Protein AF-A0A485LB66-F1 (afdb_monomer)

Foldseek 3Di:
DPPLPDDVVVVVVQFAWDFWDKDWDQDPVRPDIDIDTPGDPDIDTDDPVVSVVVVVQVVCVVVVDDDDPQKDWAFDADPVRDTPWIWIDHPDIDTDDDPDDDDPVPPVCRSVCVVDPDDDDDDDCVPVPDD

Organism: NCBI:txid120398

Secondary structure (DSSP, 8-state):
--TTS--HHHHHTTSEEE--EEEEEE-TTSS-EEEEEE--SS-EEE--HHHHHHHHHHHHHHTT----TT-EEEEEE-TTS-EEEEEEESSSEEEE--S------GGG-TTHHHHSPPPPPSS--TT----

Structure (mmCIF, N/CA/C/O backbone):
data_AF-A0A485LB66-F1
#
_entry.id   AF-A0A485LB66-F1
#
loop_
_atom_site.group_PDB
_atom_site.id
_atom_site.type_symbol
_atom_site.label_atom_id
_atom_site.label_alt_id
_atom_site.label_comp_id
_atom_site.label_asym_id
_atom_site.label_entity_id
_atom_site.label_seq_id
_atom_site.pdbx_PDB_ins_code
_atom_site.Cartn_x
_atom_site.Cartn_y
_atom_site.Cartn_z
_atom_site.occupancy
_atom_site.B_iso_or_equiv
_atom_site.auth_seq_id
_atom_site.auth_comp_id
_atom_site.auth_asym_id
_atom_site.auth_atom_id
_atom_site.pdbx_PDB_model_num
ATOM 1 N N . MET A 1 1 ? -11.701 -9.262 -19.184 1.00 47.97 1 MET A N 1
ATOM 2 C CA . MET A 1 1 ? -12.316 -8.380 -18.167 1.00 47.97 1 MET A CA 1
ATOM 3 C C . MET A 1 1 ? -11.524 -8.582 -16.888 1.00 47.97 1 MET A C 1
ATOM 5 O O . MET A 1 1 ? -11.305 -9.737 -16.539 1.00 47.97 1 MET A O 1
ATOM 9 N N . THR A 1 2 ? -11.002 -7.526 -16.256 1.00 63.16 2 THR A N 1
ATOM 10 C CA . THR A 1 2 ? -10.315 -7.710 -14.963 1.00 63.16 2 THR A CA 1
ATOM 11 C C . THR A 1 2 ? -11.323 -8.209 -13.924 1.00 63.16 2 THR A C 1
ATOM 13 O O . THR A 1 2 ? -12.533 -8.031 -14.091 1.00 63.16 2 THR A O 1
ATOM 16 N N . SER A 1 3 ? -10.846 -8.826 -12.843 1.00 66.69 3 SER A N 1
ATOM 17 C CA . SER A 1 3 ? -11.683 -9.421 -11.786 1.00 66.69 3 SER A CA 1
ATOM 18 C C . SER A 1 3 ? -12.644 -8.443 -11.093 1.00 66.69 3 SER A C 1
ATOM 20 O O . SER A 1 3 ? -13.513 -8.875 -10.346 1.00 66.69 3 SER A O 1
ATOM 22 N N . HIS A 1 4 ? -12.518 -7.141 -11.356 1.00 68.69 4 HIS A N 1
ATOM 23 C CA . HIS A 1 4 ? -13.296 -6.075 -10.728 1.00 68.69 4 HIS A CA 1
ATOM 24 C C . HIS A 1 4 ? -14.140 -5.290 -11.744 1.00 68.69 4 HIS A C 1
ATOM 26 O O . HIS A 1 4 ? -14.519 -4.158 -11.481 1.00 68.69 4 HIS A O 1
ATOM 32 N N . GLY A 1 5 ? -14.408 -5.850 -12.929 1.00 72.06 5 GLY A N 1
ATOM 33 C CA . GLY A 1 5 ? -15.259 -5.210 -13.943 1.00 72.06 5 GLY A CA 1
ATOM 34 C C . GLY A 1 5 ? -14.603 -4.046 -14.696 1.00 72.06 5 GLY A C 1
ATOM 35 O O . GLY A 1 5 ? -15.225 -3.469 -15.582 1.00 72.06 5 GLY A O 1
ATOM 36 N N . MET A 1 6 ? -13.339 -3.728 -14.407 1.00 79.88 6 MET A N 1
ATOM 37 C CA . MET A 1 6 ? -12.572 -2.731 -15.153 1.00 79.88 6 MET A CA 1
ATOM 38 C C . MET A 1 6 ? -12.020 -3.359 -16.429 1.00 79.88 6 MET A C 1
ATOM 40 O O . MET A 1 6 ? -11.449 -4.459 -16.405 1.00 79.88 6 MET A O 1
ATOM 44 N N . THR A 1 7 ? -12.181 -2.681 -17.558 1.00 83.88 7 THR A N 1
ATOM 45 C CA . THR A 1 7 ? -11.543 -3.116 -18.799 1.00 83.88 7 THR A CA 1
ATOM 46 C C . THR A 1 7 ? -10.161 -2.461 -18.922 1.00 83.88 7 THR A C 1
ATOM 48 O O . THR A 1 7 ? -9.980 -1.333 -18.452 1.00 83.88 7 THR A O 1
ATOM 51 N N . PRO A 1 8 ? -9.159 -3.146 -19.501 1.00 82.62 8 PRO A N 1
ATOM 52 C CA . PRO A 1 8 ? -7.819 -2.578 -19.653 1.00 82.62 8 PRO A CA 1
ATOM 53 C C . PRO A 1 8 ? -7.791 -1.270 -20.453 1.00 82.62 8 PRO A C 1
ATOM 55 O O . PRO A 1 8 ? -6.947 -0.415 -20.204 1.00 82.62 8 PRO A O 1
ATOM 58 N N . GLU A 1 9 ? -8.749 -1.071 -21.359 1.00 87.44 9 GLU A N 1
ATOM 59 C CA . GLU A 1 9 ? -8.887 0.139 -22.170 1.00 87.44 9 GLU A CA 1
ATOM 60 C C . GLU A 1 9 ? -9.128 1.384 -21.311 1.00 87.44 9 GLU A C 1
ATOM 62 O O . GLU A 1 9 ? -8.606 2.449 -21.627 1.00 87.44 9 GLU A O 1
ATOM 67 N N . TYR A 1 10 ? -9.851 1.269 -20.192 1.00 85.25 10 TYR A N 1
ATOM 68 C CA . TYR A 1 10 ? -10.004 2.388 -19.257 1.00 85.25 10 TYR A CA 1
ATOM 69 C C . TYR A 1 10 ? -8.690 2.727 -18.554 1.00 85.25 10 TYR A C 1
ATOM 71 O O . TYR A 1 10 ? -8.370 3.900 -18.377 1.00 85.25 10 TYR A O 1
ATOM 79 N N . LEU A 1 11 ? -7.907 1.711 -18.191 1.00 88.00 11 LEU A N 1
ATOM 80 C CA . LEU A 1 11 ? -6.630 1.904 -17.507 1.00 88.00 11 LEU A CA 1
ATOM 81 C C . LEU A 1 11 ? -5.584 2.549 -18.425 1.00 88.00 11 LEU A C 1
ATOM 83 O O . LEU A 1 11 ? -4.802 3.367 -17.952 1.00 88.00 11 LEU A O 1
ATOM 87 N N . LEU A 1 12 ? -5.632 2.280 -19.734 1.00 89.19 12 LEU A N 1
ATOM 88 C CA . LEU A 1 12 ? -4.769 2.922 -20.738 1.00 89.19 12 LEU A CA 1
ATOM 89 C C . LEU A 1 12 ? -4.964 4.443 -20.849 1.00 89.19 12 LEU A C 1
ATOM 91 O O . LEU A 1 12 ? -4.057 5.140 -21.291 1.00 89.19 12 LEU A O 1
ATOM 95 N N . HIS A 1 13 ? -6.124 4.974 -20.450 1.00 89.44 13 HIS A N 1
ATOM 96 C CA . HIS A 1 13 ? -6.350 6.424 -20.422 1.00 89.44 13 HIS A CA 1
ATOM 97 C C . HIS A 1 13 ? -5.726 7.096 -19.193 1.00 89.44 13 HIS A C 1
ATOM 99 O O . HIS A 1 13 ? -5.570 8.315 -19.177 1.00 89.44 13 HIS A O 1
ATOM 105 N N . LEU A 1 14 ? -5.413 6.317 -18.156 1.00 90.12 14 LEU A N 1
ATOM 106 C CA . LEU A 1 14 ? -4.918 6.815 -16.874 1.00 90.12 14 LEU A CA 1
ATOM 107 C C . LEU A 1 14 ? -3.429 6.530 -16.676 1.00 90.12 14 LEU A C 1
ATOM 109 O O . LEU A 1 14 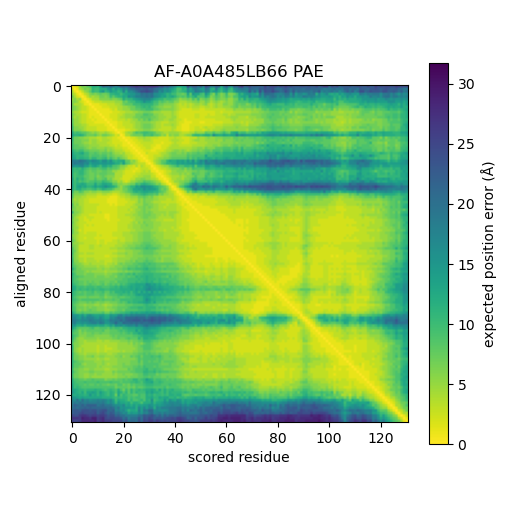? -2.741 7.319 -16.033 1.00 90.12 14 LEU A O 1
ATOM 113 N N . PHE A 1 15 ? -2.936 5.412 -17.209 1.00 92.88 15 PHE A N 1
ATOM 114 C CA . PHE A 1 15 ? -1.610 4.892 -16.906 1.00 92.88 15 PHE A CA 1
ATOM 115 C C . PHE A 1 15 ? -0.846 4.508 -18.168 1.00 92.88 15 PHE A C 1
ATOM 117 O O . PHE A 1 15 ? -1.410 3.984 -19.130 1.00 92.88 15 PHE A O 1
ATOM 124 N N . GLY A 1 16 ? 0.467 4.735 -18.132 1.00 91.69 16 GLY A N 1
ATOM 125 C CA . GLY A 1 16 ? 1.365 4.317 -19.201 1.00 91.69 16 GLY A CA 1
ATOM 126 C C . GLY A 1 16 ? 1.473 2.797 -19.254 1.00 91.69 16 GLY A C 1
ATOM 127 O O . GLY A 1 16 ? 1.475 2.131 -18.218 1.00 91.69 16 GLY A O 1
ATOM 128 N N . VAL A 1 17 ? 1.588 2.242 -20.458 1.00 91.12 17 VAL A N 1
ATOM 129 C CA . VAL A 1 17 ? 1.878 0.816 -20.627 1.00 91.12 17 VAL A CA 1
ATOM 130 C C . VAL A 1 17 ? 3.281 0.535 -20.109 1.00 91.12 17 VAL A C 1
ATOM 132 O O . VAL A 1 17 ? 4.234 1.241 -20.436 1.00 91.12 17 VAL A O 1
ATOM 135 N N . LYS A 1 18 ? 3.400 -0.515 -19.301 1.00 89.38 18 LYS A N 1
ATOM 136 C CA . LYS A 1 18 ? 4.675 -1.144 -19.003 1.00 89.38 18 LYS A CA 1
ATOM 137 C C . LYS A 1 18 ? 4.797 -2.374 -19.884 1.00 89.38 18 LYS A C 1
ATOM 139 O O . LYS A 1 18 ? 4.087 -3.356 -19.672 1.00 89.38 18 LYS A O 1
ATOM 144 N N . ASP A 1 19 ? 5.705 -2.290 -20.837 1.00 81.12 19 ASP A N 1
ATOM 145 C CA . ASP A 1 19 ? 6.125 -3.419 -21.645 1.00 81.12 19 ASP A CA 1
ATOM 146 C C . ASP A 1 19 ? 7.510 -3.832 -21.143 1.00 81.12 19 ASP A C 1
ATOM 148 O O . ASP A 1 19 ? 8.404 -2.994 -21.089 1.00 81.12 19 ASP A O 1
ATOM 152 N N . VAL A 1 20 ? 7.635 -5.087 -20.712 1.00 82.12 20 VAL A N 1
ATOM 153 C CA . VAL A 1 20 ? 8.875 -5.752 -20.261 1.00 82.12 20 VAL A CA 1
ATOM 154 C C . VAL A 1 20 ? 9.502 -5.310 -18.921 1.00 82.12 20 VAL A C 1
ATOM 156 O O . VAL A 1 20 ? 9.081 -4.364 -18.239 1.00 82.12 20 VAL A O 1
ATOM 159 N N . LEU A 1 21 ? 10.505 -6.089 -18.503 1.00 87.00 21 LEU A N 1
ATOM 160 C CA . LEU A 1 21 ? 11.528 -5.718 -17.530 1.00 87.00 21 LEU A CA 1
ATOM 161 C C . LEU A 1 21 ? 12.902 -5.784 -18.207 1.00 87.00 21 LEU A C 1
ATOM 163 O O . LEU A 1 21 ? 13.344 -6.868 -18.579 1.00 87.00 21 LEU A O 1
ATOM 167 N N . ASP A 1 22 ? 13.594 -4.650 -18.283 1.00 88.19 22 ASP A N 1
ATOM 168 C CA . ASP A 1 22 ? 14.956 -4.577 -18.812 1.00 88.19 22 ASP A CA 1
ATOM 169 C C . ASP A 1 22 ? 15.987 -4.468 -17.689 1.00 88.19 22 ASP A C 1
ATOM 171 O O . ASP A 1 22 ? 15.872 -3.632 -16.788 1.00 88.19 22 ASP A O 1
ATOM 175 N N . PHE A 1 23 ? 17.032 -5.289 -17.773 1.00 89.94 23 PHE A N 1
ATOM 176 C CA . PHE A 1 23 ? 18.160 -5.284 -16.849 1.00 89.94 23 PHE A CA 1
ATOM 177 C C . PHE A 1 23 ? 19.433 -4.871 -17.579 1.00 89.94 23 PHE A C 1
ATOM 179 O O . PHE A 1 23 ? 19.858 -5.519 -18.536 1.00 89.94 23 PHE A O 1
ATOM 186 N N . LEU A 1 24 ? 20.070 -3.807 -17.094 1.00 90.44 24 LEU A N 1
ATOM 187 C CA . LEU A 1 24 ? 21.389 -3.374 -17.542 1.00 90.44 24 LEU A CA 1
ATOM 188 C C . LEU A 1 24 ? 22.420 -3.771 -16.490 1.00 90.44 24 LEU A C 1
ATOM 190 O O . LEU A 1 24 ? 22.355 -3.322 -15.347 1.00 90.44 24 LEU A O 1
ATOM 194 N N . HIS A 1 25 ? 23.383 -4.595 -16.883 1.00 89.69 25 HIS A N 1
ATOM 195 C CA . HIS A 1 25 ? 24.538 -4.926 -16.064 1.00 89.69 25 HIS A CA 1
ATOM 196 C C . HIS A 1 25 ? 25.748 -4.133 -16.561 1.00 89.69 25 HIS A C 1
ATOM 198 O O . HIS A 1 25 ? 26.221 -4.330 -17.686 1.00 89.69 25 HIS A O 1
ATOM 204 N N . ILE A 1 26 ? 26.205 -3.213 -15.713 1.00 90.69 26 ILE A N 1
ATOM 205 C CA . ILE A 1 26 ? 27.371 -2.357 -15.935 1.00 90.69 26 ILE A CA 1
ATOM 206 C C . ILE A 1 26 ? 28.578 -3.063 -15.327 1.00 90.69 26 ILE A C 1
ATOM 208 O O . ILE A 1 26 ? 28.565 -3.370 -14.134 1.00 90.69 26 ILE A O 1
ATOM 212 N N . ASP A 1 27 ? 29.612 -3.314 -16.130 1.00 88.31 27 ASP A N 1
ATOM 213 C CA . ASP A 1 27 ? 30.847 -3.899 -15.611 1.00 88.31 27 ASP A CA 1
ATOM 214 C C . ASP A 1 27 ? 31.514 -2.911 -14.636 1.00 88.31 27 ASP A C 1
ATOM 216 O O . ASP A 1 27 ? 31.793 -1.770 -15.025 1.00 88.31 27 ASP A O 1
ATOM 220 N N . PRO A 1 28 ? 31.791 -3.310 -13.382 1.00 87.00 28 PRO A N 1
ATOM 221 C CA . PRO A 1 28 ? 32.419 -2.427 -12.402 1.00 87.00 28 PRO A CA 1
ATOM 222 C C . PRO A 1 28 ? 33.823 -1.952 -12.811 1.00 87.00 28 PRO A C 1
ATOM 224 O O . PRO A 1 28 ? 34.286 -0.936 -12.297 1.00 87.00 28 PRO A O 1
ATOM 227 N N . ASN A 1 29 ? 34.495 -2.643 -13.736 1.00 91.31 29 ASN A N 1
ATOM 228 C CA . ASN A 1 29 ? 35.804 -2.252 -14.262 1.00 91.31 29 ASN A CA 1
ATOM 229 C C . ASN A 1 29 ? 35.709 -1.273 -15.446 1.00 91.31 29 ASN A C 1
ATOM 231 O O . ASN A 1 29 ? 36.731 -0.774 -15.911 1.00 91.31 29 ASN A O 1
ATOM 235 N N . GLY A 1 30 ? 34.494 -0.962 -15.915 1.00 82.81 30 GLY A N 1
ATOM 236 C CA . GLY A 1 30 ? 34.257 -0.050 -17.037 1.00 82.81 30 GLY A CA 1
ATOM 237 C C . GLY A 1 30 ? 34.367 -0.700 -18.419 1.00 82.81 30 GLY A C 1
ATOM 238 O O . GLY A 1 30 ? 34.372 0.011 -19.422 1.00 82.81 30 GLY A O 1
AT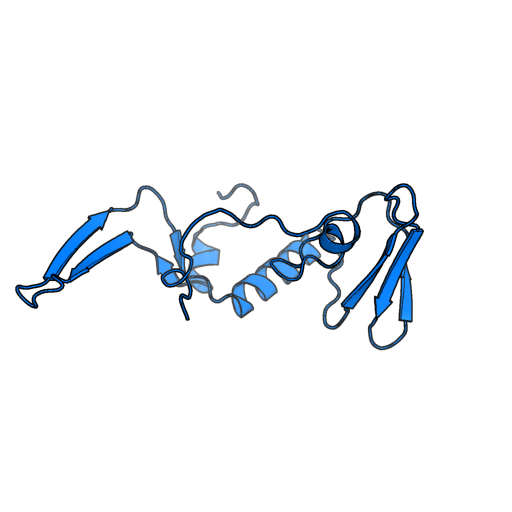OM 239 N N . ASP A 1 31 ? 34.418 -2.032 -18.486 1.00 87.00 31 ASP A N 1
ATOM 240 C CA . ASP A 1 31 ? 34.636 -2.787 -19.728 1.00 87.00 31 ASP A CA 1
ATOM 241 C C . ASP A 1 31 ? 33.393 -2.885 -20.632 1.00 87.00 31 ASP A C 1
ATOM 243 O O . ASP A 1 31 ? 33.476 -3.349 -21.772 1.00 87.00 31 ASP A O 1
ATOM 247 N N . GLY A 1 32 ? 32.232 -2.410 -20.169 1.00 89.44 32 GLY A N 1
ATOM 248 C CA . GLY A 1 32 ? 31.046 -2.261 -21.006 1.00 89.44 32 GLY A CA 1
ATOM 249 C C . GLY A 1 32 ? 29.720 -2.381 -20.263 1.00 89.44 32 GLY A C 1
ATOM 250 O O . GLY A 1 32 ? 29.648 -2.380 -19.034 1.00 89.44 32 GLY A O 1
ATOM 251 N N . ILE A 1 33 ? 28.650 -2.472 -21.057 1.00 91.38 33 ILE A N 1
ATOM 252 C CA . ILE A 1 33 ? 27.273 -2.658 -20.597 1.00 91.38 33 ILE A CA 1
ATOM 253 C C . ILE A 1 33 ? 26.705 -3.885 -21.308 1.00 91.38 33 ILE A C 1
ATOM 255 O O . ILE A 1 33 ? 26.772 -3.989 -22.533 1.00 91.38 33 ILE A O 1
ATOM 259 N N . THR A 1 34 ? 26.120 -4.796 -20.537 1.00 90.19 34 THR A N 1
ATOM 260 C CA . THR A 1 34 ? 25.321 -5.918 -21.050 1.00 90.19 34 THR A CA 1
ATOM 261 C C . THR A 1 34 ? 23.852 -5.684 -20.712 1.00 90.19 34 THR A C 1
ATOM 263 O O . THR A 1 34 ? 23.547 -5.141 -19.652 1.00 90.19 34 THR A O 1
ATOM 266 N N . ALA A 1 35 ? 22.946 -6.052 -21.619 1.00 89.25 35 ALA A N 1
ATOM 267 C CA . ALA A 1 35 ? 21.508 -5.849 -21.460 1.00 89.25 35 ALA A CA 1
ATOM 268 C C . ALA A 1 35 ? 20.762 -7.182 -21.571 1.00 89.25 35 ALA A C 1
ATOM 270 O O . ALA A 1 35 ? 21.081 -8.000 -22.438 1.00 89.25 35 ALA A O 1
ATOM 271 N N . GLN A 1 36 ? 19.767 -7.382 -20.710 1.00 86.69 36 GLN A N 1
ATOM 272 C CA . GLN A 1 36 ? 18.854 -8.516 -20.756 1.00 86.69 36 GLN A CA 1
ATOM 273 C C . GLN A 1 36 ? 17.411 -8.022 -20.659 1.00 86.69 36 GLN A C 1
ATOM 275 O O . GLN A 1 36 ? 17.018 -7.460 -19.638 1.00 86.69 36 GLN A O 1
ATOM 280 N N . ASP A 1 37 ? 16.639 -8.284 -21.710 1.00 84.19 37 ASP A N 1
ATOM 281 C CA . ASP A 1 37 ? 15.188 -8.100 -21.731 1.00 84.19 37 ASP A CA 1
ATOM 282 C C . ASP A 1 37 ? 14.521 -9.389 -21.230 1.00 84.19 37 ASP A C 1
ATOM 284 O O . ASP A 1 37 ? 14.755 -10.488 -21.754 1.00 84.19 37 ASP A O 1
ATOM 288 N N . VAL A 1 38 ? 13.714 -9.256 -20.181 1.00 81.25 38 VAL A N 1
ATOM 289 C CA . VAL A 1 38 ? 12.795 -10.290 -19.717 1.00 81.25 38 VAL A CA 1
ATOM 290 C C . VAL A 1 38 ? 11.396 -9.860 -20.154 1.00 81.25 38 VAL A C 1
ATOM 292 O O . VAL A 1 38 ? 10.710 -9.110 -19.452 1.00 81.25 38 VAL A O 1
ATOM 295 N N . GLY A 1 39 ? 11.003 -10.333 -21.340 1.00 69.69 39 GLY A N 1
ATOM 296 C CA . GLY A 1 39 ? 9.734 -9.987 -21.978 1.00 69.69 39 GLY A CA 1
ATOM 297 C C . GLY A 1 39 ? 8.509 -10.230 -21.090 1.00 69.69 39 GLY A C 1
ATOM 298 O O . GLY A 1 39 ? 8.559 -10.949 -20.089 1.00 69.69 39 GLY A O 1
ATOM 299 N N . THR A 1 40 ? 7.376 -9.630 -21.459 1.00 67.38 40 THR A N 1
ATOM 300 C CA . THR A 1 40 ? 6.147 -9.726 -20.662 1.00 67.38 40 THR A CA 1
ATOM 301 C C . THR A 1 40 ? 5.267 -10.918 -21.050 1.00 67.38 40 THR A C 1
ATOM 303 O O . THR A 1 40 ? 5.193 -11.313 -22.213 1.00 67.38 40 THR A O 1
ATOM 306 N N . VAL A 1 41 ? 4.558 -11.470 -20.064 1.00 66.12 41 VAL A N 1
ATOM 307 C CA . VAL A 1 41 ? 3.479 -12.453 -20.264 1.00 66.12 41 VAL A CA 1
ATOM 308 C C . VAL A 1 41 ? 2.089 -11.808 -20.265 1.00 66.12 41 VAL A C 1
ATOM 310 O O . VAL A 1 41 ? 1.176 -12.381 -20.848 1.00 66.12 41 VAL A O 1
ATOM 313 N N . ASP A 1 42 ? 1.939 -10.607 -19.687 1.00 77.06 42 ASP A N 1
ATOM 314 C CA . ASP A 1 42 ? 0.652 -9.919 -19.508 1.00 77.06 42 ASP A CA 1
ATOM 315 C C . ASP A 1 42 ? 0.770 -8.387 -19.651 1.00 77.06 42 ASP A C 1
ATOM 317 O O . ASP A 1 42 ? 1.830 -7.791 -19.440 1.00 77.06 42 ASP A O 1
ATOM 321 N N . LEU A 1 43 ? -0.347 -7.718 -19.966 1.00 83.06 43 LEU A N 1
ATOM 322 C CA . LEU A 1 43 ? -0.419 -6.253 -20.007 1.00 83.06 43 LEU A CA 1
ATOM 323 C C . LEU A 1 43 ? -0.207 -5.666 -18.604 1.00 83.06 43 LEU A C 1
ATOM 325 O O . LEU A 1 43 ? -0.995 -5.914 -17.691 1.00 83.06 43 LEU A O 1
ATOM 329 N N . SER A 1 44 ? 0.831 -4.844 -18.461 1.00 87.69 44 SER A N 1
ATOM 330 C CA . SER A 1 44 ? 1.185 -4.161 -17.216 1.00 87.69 44 SER A CA 1
ATOM 331 C C . SER A 1 44 ? 1.158 -2.642 -17.389 1.00 87.69 44 SER A C 1
ATOM 333 O O . SER A 1 44 ? 1.224 -2.127 -18.505 1.00 87.69 44 SER A O 1
ATOM 335 N N . PHE A 1 45 ? 1.073 -1.910 -16.275 1.00 90.31 45 PHE A N 1
ATOM 336 C CA . PHE A 1 45 ? 0.993 -0.448 -16.270 1.00 90.31 45 PHE A CA 1
ATOM 337 C C . PHE A 1 45 ? 2.048 0.170 -15.352 1.00 90.31 45 PHE A C 1
ATOM 339 O O . PHE A 1 45 ? 2.365 -0.374 -14.293 1.00 90.31 45 PHE A O 1
ATOM 346 N N . GLN A 1 46 ? 2.559 1.334 -15.745 1.00 91.88 46 GLN A N 1
ATOM 347 C CA . GLN A 1 46 ? 3.317 2.226 -14.876 1.00 91.88 46 GLN A CA 1
ATOM 348 C C . GLN A 1 46 ? 2.337 3.195 -14.214 1.00 91.88 46 GLN A C 1
ATOM 350 O O . GLN A 1 46 ? 1.689 3.998 -14.889 1.00 91.88 46 GLN A O 1
ATOM 355 N N . LEU A 1 47 ? 2.195 3.084 -12.894 1.00 93.81 47 LEU A N 1
ATOM 356 C CA . LEU A 1 47 ? 1.211 3.852 -12.140 1.00 93.81 47 LEU A CA 1
ATOM 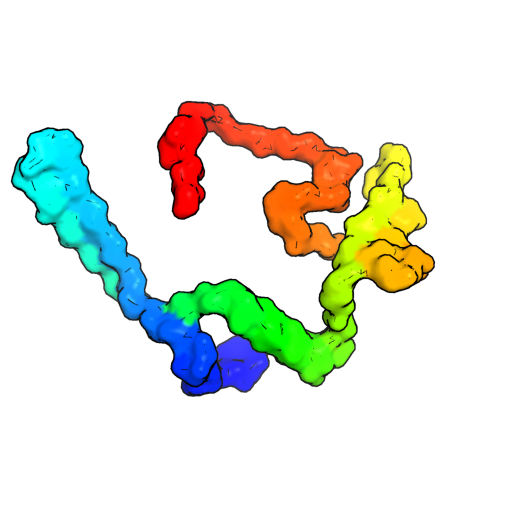357 C C . LEU A 1 47 ? 1.832 5.139 -11.599 1.00 93.81 47 LEU A C 1
ATOM 359 O O . LEU A 1 47 ? 2.767 5.088 -10.799 1.00 93.81 47 LEU A O 1
ATOM 363 N N . ASP A 1 48 ? 1.243 6.281 -11.950 1.00 94.44 48 ASP A N 1
ATOM 364 C CA . ASP A 1 48 ? 1.356 7.467 -11.107 1.00 94.44 48 ASP A CA 1
ATOM 365 C C . ASP A 1 48 ? 0.550 7.219 -9.827 1.00 94.44 48 ASP A C 1
ATOM 367 O O . ASP A 1 48 ? -0.657 6.947 -9.880 1.00 94.44 48 ASP A O 1
ATOM 371 N N . ARG A 1 49 ? 1.221 7.265 -8.669 1.00 93.75 49 ARG A N 1
ATOM 372 C CA . ARG A 1 49 ? 0.591 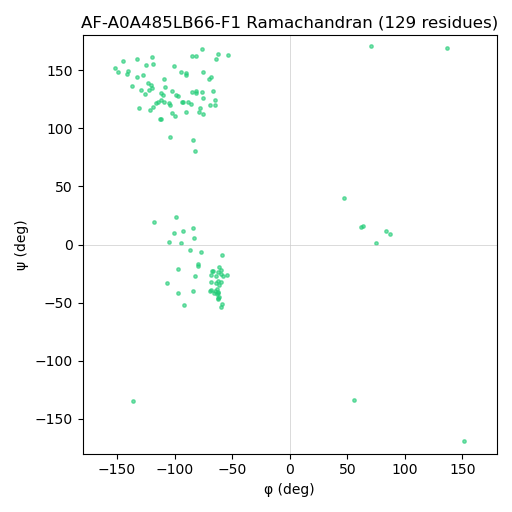6.872 -7.406 1.00 93.75 49 ARG A CA 1
ATOM 373 C C . ARG A 1 49 ? -0.580 7.789 -7.052 1.00 93.75 49 ARG A C 1
ATOM 375 O O . ARG A 1 49 ? -1.633 7.270 -6.693 1.00 93.75 49 ARG A O 1
ATOM 382 N N . CYS A 1 50 ? -0.441 9.101 -7.225 1.00 95.19 50 CYS A N 1
ATOM 383 C CA . CYS A 1 50 ? -1.493 10.069 -6.913 1.00 95.19 50 CYS A CA 1
ATOM 384 C C . CYS A 1 50 ? -2.752 9.820 -7.753 1.00 95.19 50 CYS A C 1
ATOM 386 O O . CYS A 1 50 ? -3.863 9.783 -7.220 1.00 95.19 50 CYS A O 1
ATOM 388 N N . VAL A 1 51 ? -2.585 9.594 -9.059 1.00 95.00 51 VAL A N 1
ATOM 389 C CA . VAL A 1 51 ? -3.700 9.270 -9.960 1.00 95.00 51 VAL A CA 1
ATOM 390 C C . VAL A 1 51 ? -4.308 7.916 -9.600 1.00 95.00 51 VAL A C 1
ATOM 392 O O . VAL A 1 51 ? -5.531 7.788 -9.553 1.00 95.00 51 VAL A O 1
ATOM 395 N N . SER A 1 52 ? -3.480 6.914 -9.293 1.00 95.00 52 SER A N 1
ATOM 396 C CA . SER A 1 52 ? -3.962 5.580 -8.924 1.00 95.00 52 SER A CA 1
ATOM 397 C C . SER A 1 52 ? -4.757 5.570 -7.617 1.00 95.00 52 SER A C 1
ATOM 399 O O . SER A 1 52 ? -5.805 4.933 -7.548 1.00 95.00 52 SER A O 1
ATOM 401 N N . GLU A 1 53 ? -4.327 6.325 -6.606 1.00 96.56 53 GLU A N 1
ATOM 402 C CA . GLU A 1 53 ? -5.021 6.439 -5.322 1.00 96.56 53 GLU A CA 1
ATOM 403 C C . GLU A 1 53 ? -6.343 7.198 -5.464 1.00 96.56 53 GLU A C 1
ATOM 405 O O . GLU A 1 53 ? -7.356 6.786 -4.891 1.00 96.56 53 GLU A O 1
ATOM 410 N N . LEU A 1 54 ? -6.371 8.261 -6.277 1.00 95.94 54 LEU A N 1
ATOM 411 C CA . LEU A 1 54 ? -7.607 8.973 -6.600 1.00 95.94 54 LEU A CA 1
ATOM 412 C C . LEU A 1 54 ? -8.594 8.064 -7.339 1.00 95.94 54 LEU A C 1
ATOM 414 O O . LEU A 1 54 ? -9.771 7.996 -6.982 1.00 95.94 54 LEU A O 1
ATOM 418 N N . PHE A 1 55 ? -8.113 7.337 -8.346 1.00 93.75 55 PHE A N 1
ATOM 419 C CA . PHE A 1 55 ? -8.921 6.387 -9.099 1.00 93.75 55 PHE A CA 1
ATOM 420 C C . PHE A 1 55 ? -9.517 5.306 -8.187 1.00 93.75 55 PHE A C 1
ATOM 422 O O . PHE A 1 55 ? -10.731 5.105 -8.181 1.00 93.75 55 PHE A O 1
ATOM 429 N N . LEU A 1 56 ? -8.684 4.655 -7.370 1.00 94.31 56 LEU A N 1
ATOM 430 C CA . LEU A 1 56 ? -9.122 3.615 -6.438 1.00 94.31 56 LEU A CA 1
ATOM 431 C C . LEU A 1 56 ? -10.065 4.163 -5.362 1.00 94.31 56 LEU A C 1
ATOM 433 O O . LEU A 1 56 ? -11.000 3.468 -4.970 1.00 94.31 56 LEU A O 1
ATOM 437 N N . THR A 1 57 ? -9.879 5.411 -4.927 1.00 96.62 57 THR A N 1
ATOM 438 C CA . THR A 1 57 ? -10.813 6.102 -4.027 1.00 96.62 57 THR A CA 1
ATOM 439 C C . THR A 1 57 ? -12.197 6.219 -4.653 1.00 96.62 57 THR A C 1
ATOM 441 O O . THR A 1 57 ? -13.185 5.814 -4.039 1.00 96.62 57 THR A O 1
ATOM 444 N N . ILE A 1 58 ? -12.277 6.768 -5.869 1.00 94.69 58 ILE A N 1
ATOM 445 C CA . ILE A 1 58 ? -13.549 6.968 -6.575 1.00 94.69 58 ILE A CA 1
ATOM 446 C C . ILE A 1 58 ? -14.207 5.612 -6.843 1.00 94.69 58 ILE A C 1
ATOM 448 O O . ILE A 1 58 ? -15.411 5.451 -6.641 1.00 94.69 58 ILE A O 1
ATOM 452 N N . TRP A 1 59 ? -13.413 4.615 -7.236 1.00 92.75 59 TRP A N 1
ATOM 453 C CA . TRP A 1 59 ? -13.892 3.257 -7.465 1.00 92.75 59 TRP A CA 1
ATOM 454 C C . TRP A 1 59 ? -14.461 2.617 -6.192 1.00 92.75 59 TRP A C 1
ATOM 456 O O . TRP A 1 59 ? -15.562 2.072 -6.206 1.00 92.75 59 TRP A O 1
ATOM 466 N N . ALA A 1 60 ? -13.765 2.734 -5.061 1.00 95.31 60 ALA A N 1
ATOM 467 C CA . ALA A 1 60 ? -14.242 2.222 -3.780 1.00 95.31 60 ALA A CA 1
ATOM 468 C C . ALA A 1 60 ? -15.550 2.907 -3.346 1.00 95.31 60 ALA A C 1
ATOM 470 O O . ALA A 1 60 ? -16.485 2.239 -2.902 1.00 95.31 60 ALA A O 1
ATOM 471 N N . GLN A 1 61 ? -15.652 4.225 -3.534 1.00 96.62 61 GLN A N 1
ATOM 472 C CA . GLN A 1 61 ? -16.875 4.983 -3.256 1.00 96.62 61 GLN A CA 1
ATOM 473 C C . GLN A 1 61 ? -18.040 4.555 -4.150 1.00 96.62 61 GLN A C 1
ATOM 475 O O . GLN A 1 61 ? -19.163 4.429 -3.662 1.00 96.62 61 GLN A O 1
ATOM 480 N N . HIS A 1 62 ? -17.782 4.261 -5.428 1.00 93.75 62 HIS A N 1
ATOM 481 C CA . HIS A 1 62 ? -18.782 3.699 -6.337 1.00 93.75 62 HIS A CA 1
ATOM 482 C C . HIS A 1 62 ? -19.322 2.345 -5.844 1.00 93.75 62 HIS A C 1
ATOM 484 O O . HIS A 1 62 ? -20.504 2.054 -6.006 1.00 93.75 62 HIS A O 1
ATOM 490 N N . LEU A 1 63 ? -18.483 1.555 -5.168 1.00 94.69 63 LEU A N 1
ATOM 491 C CA . LEU A 1 63 ? -18.858 0.291 -4.526 1.00 94.69 63 LEU A CA 1
ATOM 492 C C . LEU A 1 63 ? -19.472 0.462 -3.119 1.00 94.69 63 LEU A C 1
ATOM 494 O O . LEU A 1 63 ? -19.736 -0.528 -2.440 1.00 94.69 63 LEU A O 1
ATOM 498 N N . GLY A 1 64 ? -19.706 1.697 -2.664 1.00 96.50 64 GLY A N 1
ATOM 499 C CA . GLY A 1 64 ? -20.320 1.997 -1.365 1.00 96.50 64 GLY A CA 1
ATOM 500 C C . GLY A 1 64 ? -19.344 2.077 -0.184 1.00 96.50 64 GLY A C 1
ATOM 501 O O . GLY A 1 64 ? -19.782 2.175 0.964 1.00 96.50 64 GLY A O 1
ATOM 502 N N . VAL A 1 65 ? -18.030 2.063 -0.428 1.00 97.06 65 VAL A N 1
ATOM 503 C CA . VAL A 1 65 ? -17.011 2.227 0.619 1.00 97.06 65 VAL A CA 1
ATOM 504 C C . VAL A 1 65 ? -16.820 3.709 0.943 1.00 97.06 65 VAL A C 1
ATOM 506 O O . VAL A 1 65 ? -16.602 4.538 0.062 1.00 97.06 65 VAL A O 1
ATOM 509 N N . ARG A 1 66 ? -16.852 4.062 2.231 1.00 95.50 66 ARG A N 1
ATOM 510 C CA . ARG A 1 66 ? -16.578 5.434 2.682 1.00 95.50 66 ARG A CA 1
ATOM 511 C C . ARG A 1 66 ? -15.077 5.642 2.856 1.00 95.50 66 ARG A C 1
ATOM 513 O O . ARG A 1 66 ? -14.454 4.957 3.661 1.00 95.50 66 ARG A O 1
ATOM 520 N N . VAL A 1 67 ? -14.526 6.610 2.128 1.00 95.31 67 VAL A N 1
ATOM 521 C CA . VAL A 1 67 ? -13.105 6.986 2.180 1.00 95.31 6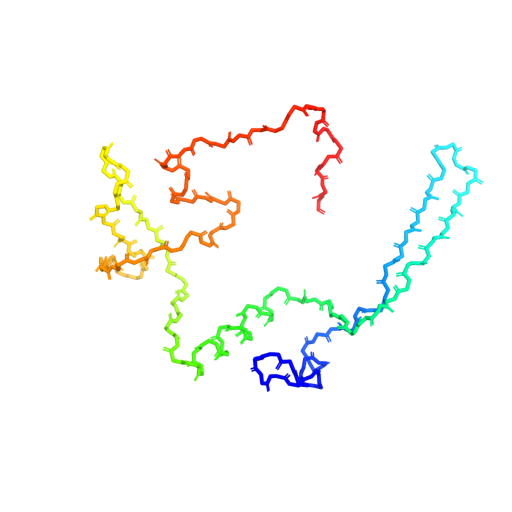7 VAL A CA 1
ATOM 522 C C . VAL A 1 67 ? -12.985 8.419 2.690 1.00 95.31 67 VAL A C 1
ATOM 524 O O . VAL A 1 67 ? -13.543 9.337 2.088 1.00 95.31 67 VAL A O 1
ATOM 527 N N . TYR A 1 68 ? -12.253 8.609 3.788 1.00 92.88 68 TYR A N 1
ATOM 528 C CA . TYR A 1 68 ? -12.075 9.902 4.452 1.00 92.88 68 TYR A CA 1
ATOM 529 C C . TYR A 1 68 ? -10.626 10.375 4.309 1.00 92.88 68 TYR A C 1
ATOM 531 O O . TYR A 1 68 ? -9.720 9.827 4.933 1.00 92.88 68 TYR A O 1
ATOM 539 N N . HIS A 1 69 ? -10.409 11.400 3.485 1.00 93.25 69 HIS A N 1
ATOM 540 C CA . HIS A 1 69 ? -9.094 12.022 3.302 1.00 93.25 69 HIS A CA 1
ATOM 541 C C . HIS A 1 69 ? -8.798 13.029 4.417 1.00 93.25 69 HIS A C 1
ATOM 543 O O . HIS A 1 69 ? -9.705 13.465 5.128 1.00 93.25 69 HIS A O 1
ATOM 549 N N . GLY A 1 70 ? -7.521 13.391 4.590 1.00 92.31 70 GLY A N 1
ATOM 550 C CA . GLY A 1 70 ? -7.099 14.360 5.613 1.00 92.31 70 GLY A CA 1
ATOM 551 C C . GLY A 1 70 ? -7.398 13.919 7.051 1.00 92.31 70 GLY A C 1
ATOM 552 O O . GLY A 1 70 ? -7.373 14.737 7.963 1.00 92.31 70 GLY A O 1
ATOM 553 N N . THR A 1 71 ? -7.706 12.636 7.245 1.00 92.44 71 THR A N 1
ATOM 554 C CA . THR A 1 71 ? -8.041 12.044 8.538 1.00 92.44 71 THR A CA 1
ATOM 555 C C . THR A 1 71 ? -6.920 11.099 8.926 1.00 92.44 71 THR A C 1
ATOM 557 O O . THR A 1 71 ? -6.582 10.187 8.173 1.00 92.44 71 THR A O 1
ATOM 560 N N . SER A 1 72 ? -6.329 11.310 10.097 1.00 91.69 72 SER A N 1
ATOM 561 C CA . SER A 1 72 ? -5.380 10.359 10.674 1.00 91.69 72 SER A CA 1
ATOM 562 C C . SER A 1 72 ? -6.062 9.509 11.739 1.00 91.69 72 SER A C 1
ATOM 564 O O . SER A 1 72 ? -7.061 9.920 12.323 1.00 91.69 72 SER A O 1
ATOM 566 N N . VAL A 1 73 ? -5.543 8.306 11.966 1.00 91.94 73 VAL A N 1
ATOM 567 C CA . VAL A 1 73 ? -6.117 7.345 12.913 1.00 91.94 73 VAL A CA 1
ATOM 568 C C . VAL A 1 73 ? -5.084 7.015 13.983 1.00 91.94 73 VAL A C 1
ATOM 570 O O . VAL A 1 73 ? -3.902 6.824 13.664 1.00 91.94 73 VAL A O 1
ATOM 573 N N . ASP A 1 74 ? -5.531 6.949 15.234 1.00 91.06 74 ASP A N 1
ATOM 574 C CA . ASP A 1 74 ? -4.769 6.412 16.359 1.00 91.06 74 ASP A CA 1
ATOM 575 C C . ASP A 1 74 ? -5.551 5.302 17.075 1.00 91.06 74 ASP A C 1
ATOM 577 O O . ASP A 1 74 ? -6.782 5.234 17.034 1.00 91.06 74 ASP A O 1
ATOM 581 N N . PHE A 1 75 ? -4.803 4.413 17.723 1.00 92.00 75 PHE A N 1
ATOM 582 C CA . PHE A 1 75 ? -5.303 3.202 18.359 1.00 92.00 75 PHE A CA 1
ATOM 583 C C . PHE A 1 75 ? -4.800 3.108 19.795 1.00 92.00 75 PHE A C 1
ATOM 585 O O . PHE A 1 75 ? -3.597 3.240 20.047 1.00 92.00 75 PHE A O 1
ATOM 592 N N . SER A 1 76 ? -5.701 2.800 20.726 1.00 91.12 76 SER A N 1
ATOM 593 C CA . SER A 1 76 ? -5.323 2.388 22.083 1.00 91.12 76 SER A CA 1
ATOM 594 C C . SER A 1 76 ? -5.386 0.871 22.185 1.00 91.12 76 SER A C 1
ATOM 596 O O . SER A 1 76 ? -6.404 0.277 21.831 1.00 91.12 76 SER A O 1
ATOM 598 N N . ILE A 1 77 ? -4.305 0.255 22.664 1.00 92.25 77 ILE A N 1
ATOM 599 C CA . ILE A 1 77 ? -4.179 -1.201 22.786 1.00 92.25 77 ILE A CA 1
ATOM 600 C C . ILE A 1 77 ? -4.158 -1.582 24.260 1.00 92.25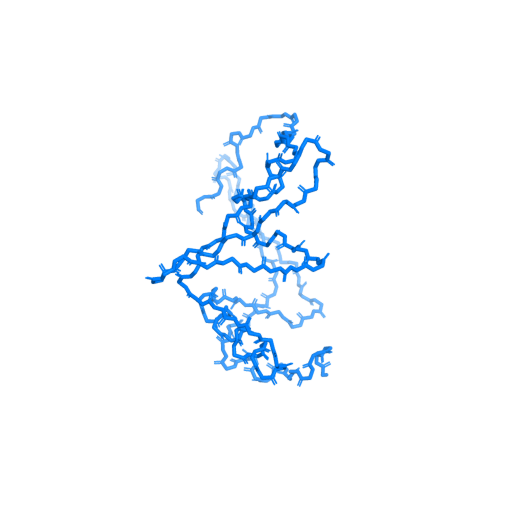 77 ILE A C 1
ATOM 602 O O . ILE A 1 77 ? -3.436 -0.978 25.053 1.00 92.25 77 ILE A O 1
ATOM 606 N N . GLY A 1 78 ? -4.989 -2.556 24.619 1.00 91.44 78 GLY A N 1
ATOM 607 C CA . GLY A 1 78 ? -5.070 -3.107 25.962 1.00 91.44 78 GLY A CA 1
ATOM 608 C C . GLY A 1 78 ? -3.898 -4.046 26.280 1.00 91.44 78 GLY A C 1
ATOM 609 O O . GLY A 1 78 ? -3.161 -4.455 25.380 1.00 91.44 78 GLY A O 1
ATOM 610 N N . PRO A 1 79 ? -3.724 -4.436 27.555 1.00 88.56 79 PRO A N 1
ATOM 611 C CA . PRO A 1 79 ? -2.671 -5.370 27.970 1.00 88.56 79 PRO A CA 1
ATOM 612 C C . PRO A 1 79 ? -2.749 -6.755 27.307 1.00 88.56 79 PRO A C 1
ATOM 614 O O . PRO A 1 79 ? -1.754 -7.465 27.248 1.00 88.56 79 PRO A O 1
ATOM 617 N N . ASP A 1 80 ? -3.927 -7.139 26.819 1.00 90.81 80 ASP A N 1
ATOM 618 C CA . ASP A 1 80 ? -4.226 -8.393 26.119 1.00 90.81 80 ASP A CA 1
ATOM 619 C C . ASP A 1 80 ? -4.103 -8.276 24.588 1.00 90.81 80 ASP A C 1
ATOM 621 O O . ASP A 1 80 ? -4.550 -9.157 23.857 1.00 90.81 80 ASP A O 1
ATOM 625 N N . HIS A 1 81 ? -3.520 -7.178 24.097 1.00 86.75 81 HIS A N 1
ATOM 626 C CA . HIS A 1 81 ? -3.428 -6.826 22.678 1.00 86.75 81 HIS A CA 1
ATOM 627 C C . HIS A 1 81 ? -4.778 -6.577 21.982 1.00 86.75 81 HIS A C 1
ATOM 629 O O . HIS A 1 81 ? -4.832 -6.506 20.752 1.00 86.75 81 HIS A O 1
ATOM 635 N N . SER A 1 82 ? -5.863 -6.383 22.739 1.00 90.00 82 SER A N 1
ATOM 636 C CA . SER A 1 82 ? -7.148 -5.957 22.181 1.00 90.00 82 SER A CA 1
ATOM 637 C C . SER A 1 82 ? -7.138 -4.469 21.805 1.00 90.00 82 SER A C 1
ATOM 639 O O . SER A 1 82 ? -6.468 -3.647 22.436 1.00 90.00 82 SER A O 1
ATOM 641 N N . ILE A 1 83 ? -7.895 -4.098 20.768 1.00 91.88 83 ILE A N 1
ATOM 642 C CA . ILE A 1 83 ? -8.122 -2.689 20.422 1.00 91.88 83 ILE A CA 1
ATOM 643 C C . ILE A 1 83 ? -9.184 -2.131 21.370 1.00 91.88 83 ILE A C 1
ATOM 645 O O . ILE A 1 83 ? -10.346 -2.526 21.314 1.00 91.88 83 ILE A O 1
ATOM 649 N N . VAL A 1 84 ? -8.782 -1.191 22.223 1.00 91.94 84 VAL A N 1
ATOM 650 C CA . VAL A 1 84 ? -9.658 -0.536 23.206 1.00 91.94 84 VAL A CA 1
ATOM 651 C C . VAL A 1 84 ? -10.412 0.630 22.573 1.00 91.94 84 VAL A C 1
ATOM 653 O O . VAL A 1 84 ? -11.592 0.836 22.853 1.00 91.94 84 VAL A O 1
ATOM 656 N N . SER A 1 85 ? -9.745 1.406 21.716 1.00 92.25 85 SER A N 1
ATOM 657 C CA . SER A 1 85 ? -10.363 2.535 21.021 1.00 92.25 85 SER A CA 1
ATOM 658 C C . SER A 1 85 ? -9.696 2.823 19.680 1.00 92.25 85 SER A C 1
ATOM 660 O O . SER A 1 85 ? -8.502 2.570 19.490 1.00 92.25 85 SER A O 1
ATOM 662 N N . ILE A 1 86 ? -10.494 3.376 18.763 1.00 94.00 86 ILE A N 1
ATOM 663 C CA . ILE A 1 86 ? -10.069 3.888 17.459 1.00 94.00 86 ILE A CA 1
ATOM 664 C C . ILE A 1 86 ? -10.469 5.360 17.416 1.00 94.00 86 ILE A C 1
ATOM 666 O O . ILE A 1 86 ? -11.659 5.685 17.465 1.00 94.00 86 ILE A O 1
ATOM 670 N N . VAL A 1 87 ? -9.477 6.241 17.347 1.00 92.94 87 VAL A N 1
ATOM 671 C CA . VAL A 1 87 ? -9.674 7.691 17.343 1.00 92.94 87 VAL A CA 1
ATOM 672 C C . VAL A 1 87 ? -9.322 8.233 15.967 1.00 92.94 87 VAL A C 1
ATOM 674 O O . VAL A 1 87 ? -8.254 7.950 15.428 1.00 92.94 87 VAL A O 1
ATOM 677 N N . LEU A 1 88 ? -10.237 9.009 15.398 1.00 92.31 88 LEU A N 1
ATOM 678 C CA . LEU A 1 88 ? -10.056 9.740 14.156 1.00 92.31 88 LEU A CA 1
ATOM 679 C C . LEU A 1 88 ? -9.662 11.177 14.487 1.00 92.31 88 LEU A C 1
ATOM 681 O O . LEU A 1 88 ? -10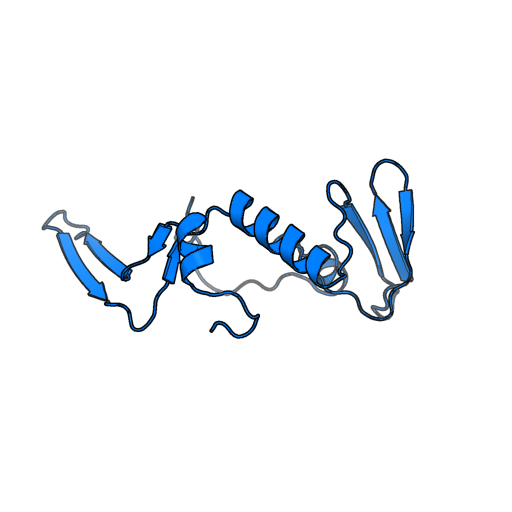.353 11.864 15.239 1.00 92.31 88 LEU A O 1
ATOM 685 N N . HIS A 1 89 ? -8.574 11.646 13.895 1.00 90.06 89 HIS A N 1
ATOM 686 C CA . HIS A 1 89 ? -8.112 13.023 13.993 1.00 90.06 89 HIS A CA 1
ATOM 687 C C . HIS A 1 89 ? -8.244 13.695 12.625 1.00 90.06 89 HIS A C 1
ATOM 689 O 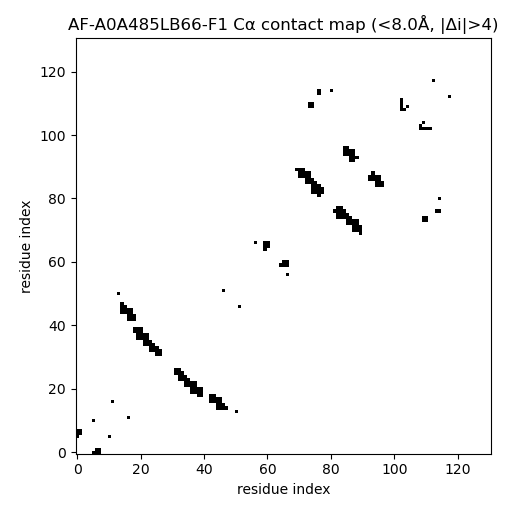O . HIS A 1 89 ? -7.482 13.395 11.702 1.00 90.06 89 HIS A O 1
ATOM 695 N N . GLY A 1 90 ? -9.213 14.603 12.515 1.00 83.00 90 GLY A N 1
ATOM 696 C CA . GLY A 1 90 ? -9.414 15.499 11.374 1.00 83.00 90 GLY A CA 1
ATOM 697 C C . GLY A 1 90 ? -9.719 16.919 11.864 1.00 83.00 90 GLY A C 1
ATOM 698 O O . GLY A 1 90 ? -9.084 17.399 12.799 1.00 83.00 90 GLY A O 1
ATOM 699 N N . ASN A 1 91 ? -10.729 17.577 11.285 1.00 67.00 91 ASN A N 1
ATOM 700 C CA . ASN A 1 91 ? -11.183 18.908 11.734 1.00 67.00 91 ASN A CA 1
ATOM 701 C C . ASN A 1 91 ? -11.817 18.899 13.141 1.00 67.00 91 ASN A C 1
ATOM 703 O O . ASN A 1 91 ? -11.857 19.929 13.809 1.00 67.00 91 ASN A O 1
ATOM 707 N N . ALA A 1 92 ? -12.303 17.743 13.587 1.00 67.69 92 ALA A N 1
ATOM 708 C CA . ALA A 1 92 ? -12.688 17.460 14.962 1.00 67.69 92 ALA A CA 1
ATOM 709 C C . ALA A 1 92 ? -12.242 16.030 15.298 1.00 67.69 92 ALA A C 1
ATOM 711 O O . ALA A 1 92 ? -12.176 15.182 14.403 1.00 67.69 92 ALA A O 1
ATOM 712 N N . SER A 1 93 ? -11.912 15.773 16.563 1.00 78.44 93 SER A N 1
ATOM 713 C CA . SER A 1 93 ? -11.614 14.416 17.025 1.00 78.44 93 SER A CA 1
ATOM 714 C C . SER A 1 93 ? -12.913 13.632 17.182 1.00 78.44 93 SER A C 1
ATOM 716 O O . SER A 1 93 ? -13.842 14.119 17.826 1.00 78.44 93 SER A O 1
ATOM 718 N N . ASP A 1 94 ? -12.956 12.423 16.632 1.00 87.75 94 ASP A N 1
ATOM 719 C CA . ASP A 1 94 ? -14.097 11.511 16.741 1.00 87.75 94 ASP A CA 1
ATOM 720 C C . ASP A 1 94 ? -13.622 10.100 17.113 1.00 87.75 94 ASP A C 1
ATOM 722 O O . ASP A 1 94 ? -12.454 9.753 16.928 1.00 87.75 94 ASP A O 1
ATOM 726 N N . SER A 1 95 ? -14.514 9.276 17.653 1.00 89.69 95 SER A N 1
ATOM 727 C CA . SER A 1 95 ? -14.231 7.882 17.996 1.00 89.69 95 SER A CA 1
ATOM 728 C C . SER A 1 95 ? -15.154 6.954 17.231 1.00 89.69 95 SER A C 1
ATOM 730 O O . SER A 1 95 ? -16.365 7.167 17.203 1.00 89.69 95 SER A O 1
ATOM 732 N N . ILE A 1 96 ? -14.596 5.885 16.670 1.00 90.81 96 ILE A N 1
ATOM 733 C CA . ILE A 1 96 ? -15.383 4.882 15.952 1.00 90.81 96 ILE A CA 1
ATOM 734 C C . ILE A 1 96 ? -15.277 3.515 16.610 1.00 90.81 96 ILE A C 1
ATOM 736 O O . ILE A 1 96 ? -14.296 3.179 17.274 1.00 90.81 96 ILE A O 1
ATOM 740 N N . ARG A 1 97 ? -16.305 2.702 16.375 1.00 90.56 97 ARG A N 1
ATOM 741 C CA . ARG A 1 97 ? -16.319 1.283 16.709 1.00 90.56 97 ARG A CA 1
ATOM 742 C C . ARG A 1 97 ? -16.237 0.473 15.421 1.00 90.56 97 ARG A C 1
ATOM 744 O O . ARG A 1 97 ? -16.948 0.773 14.465 1.00 90.56 97 ARG A O 1
ATOM 751 N N . ALA A 1 98 ? -15.396 -0.551 15.421 1.00 91.06 98 ALA A N 1
ATOM 752 C CA . ALA A 1 98 ? -15.276 -1.509 14.333 1.00 91.06 98 ALA A CA 1
ATOM 753 C C . ALA A 1 98 ? -15.057 -2.911 14.909 1.00 91.06 98 ALA A C 1
ATOM 755 O O . ALA A 1 98 ? -14.414 -3.051 15.948 1.00 91.06 98 ALA A O 1
ATOM 756 N N . ASP A 1 99 ? -15.576 -3.928 14.223 1.00 91.25 99 ASP A N 1
ATOM 757 C CA . ASP A 1 99 ? -15.358 -5.332 14.597 1.00 91.25 99 ASP A CA 1
ATOM 758 C C . ASP A 1 99 ? -14.011 -5.856 14.076 1.00 91.25 99 ASP A C 1
ATOM 760 O O . ASP A 1 99 ? -13.411 -6.751 14.665 1.00 91.25 99 ASP A O 1
ATOM 764 N N . VAL A 1 100 ? -13.522 -5.280 12.971 1.00 91.56 100 VAL A N 1
ATOM 765 C CA . VAL A 1 100 ? -12.247 -5.626 12.335 1.00 91.56 100 VAL A CA 1
ATOM 766 C C . VAL A 1 100 ? -11.520 -4.347 11.936 1.00 91.56 100 VAL A C 1
ATOM 768 O O . VAL A 1 100 ? -12.121 -3.428 11.379 1.00 91.56 100 VAL A O 1
ATOM 771 N N . VAL A 1 101 ? -10.211 -4.306 12.190 1.00 93.00 101 VAL A N 1
ATOM 772 C CA . VAL A 1 101 ? -9.321 -3.209 11.795 1.00 93.00 101 VAL A CA 1
ATOM 773 C C . VAL A 1 101 ? -8.201 -3.758 10.921 1.00 93.00 101 VAL A C 1
ATOM 775 O O . VAL A 1 101 ? -7.568 -4.753 11.265 1.00 93.00 101 VAL A O 1
ATOM 778 N N . CYS A 1 102 ? -7.943 -3.086 9.800 1.00 93.25 102 CYS A N 1
ATOM 779 C CA . CYS A 1 102 ? -6.829 -3.380 8.905 1.00 93.25 102 CYS A CA 1
ATOM 780 C C . CYS A 1 102 ? -5.776 -2.263 9.003 1.00 93.25 102 CYS A C 1
ATOM 782 O O . CYS A 1 102 ? -6.094 -1.097 8.766 1.00 93.25 102 CYS A O 1
ATOM 784 N N . ASP A 1 103 ? -4.530 -2.606 9.346 1.00 92.50 103 ASP A N 1
ATOM 785 C CA . ASP A 1 103 ? -3.399 -1.665 9.344 1.00 92.50 103 ASP A CA 1
ATOM 786 C C . ASP A 1 103 ? -2.797 -1.567 7.935 1.00 92.50 103 ASP A C 1
ATOM 788 O O . ASP A 1 103 ? -1.899 -2.325 7.572 1.00 92.50 103 ASP A O 1
ATOM 792 N N . ALA A 1 104 ? -3.313 -0.635 7.132 1.00 94.25 104 ALA A N 1
ATOM 793 C CA . ALA A 1 104 ? -2.848 -0.370 5.768 1.00 94.25 104 ALA A CA 1
ATOM 794 C C . ALA A 1 104 ? -1.886 0.836 5.677 1.00 94.25 104 ALA A C 1
ATOM 796 O O . ALA A 1 104 ? -1.751 1.447 4.621 1.00 94.25 104 ALA A O 1
ATOM 797 N N . LEU A 1 105 ? -1.203 1.202 6.771 1.00 89.94 105 LEU A N 1
ATOM 798 C CA . LEU A 1 105 ? -0.347 2.402 6.844 1.00 89.94 105 LEU A CA 1
ATOM 799 C C . LEU A 1 105 ? 1.082 2.193 6.304 1.00 89.94 105 LEU A C 1
ATOM 801 O O . LEU A 1 105 ? 1.980 3.000 6.559 1.00 89.94 105 LEU A O 1
ATOM 805 N N . GLY A 1 106 ? 1.312 1.099 5.576 1.00 90.19 106 GLY A N 1
ATOM 806 C CA . GLY A 1 106 ? 2.608 0.762 4.994 1.00 90.19 106 GLY A CA 1
ATOM 807 C C . GLY A 1 106 ? 3.722 0.697 6.041 1.00 90.19 106 GLY A C 1
ATOM 808 O O . GLY A 1 106 ? 3.562 0.122 7.119 1.00 90.19 106 GLY A O 1
ATOM 809 N N . PHE A 1 107 ? 4.864 1.316 5.736 1.00 88.12 107 PHE A N 1
ATOM 810 C CA . PHE A 1 107 ? 6.046 1.303 6.604 1.00 88.12 107 PHE A CA 1
ATOM 811 C C . PHE A 1 107 ? 5.797 1.896 8.002 1.00 88.12 107 PHE A C 1
ATOM 813 O O . PHE A 1 107 ? 6.476 1.510 8.953 1.00 88.12 107 PHE A O 1
ATOM 820 N N . ALA A 1 108 ? 4.817 2.795 8.152 1.00 89.06 108 ALA A N 1
ATOM 821 C CA . ALA A 1 108 ? 4.547 3.470 9.420 1.00 89.06 108 ALA A CA 1
ATOM 822 C C . ALA A 1 108 ? 4.002 2.531 10.510 1.00 89.06 108 ALA A C 1
ATOM 824 O O . ALA A 1 108 ? 4.197 2.817 11.689 1.00 89.06 108 ALA A O 1
ATOM 825 N N . ARG A 1 109 ? 3.338 1.422 10.135 1.00 88.38 109 ARG A N 1
ATOM 826 C CA . ARG A 1 109 ? 2.934 0.330 11.047 1.00 88.38 109 ARG A CA 1
ATOM 827 C C . ARG A 1 109 ? 2.255 0.799 12.347 1.00 88.38 109 ARG A C 1
ATOM 829 O O . ARG A 1 109 ? 2.565 0.285 13.421 1.00 88.38 109 ARG A O 1
ATOM 836 N N . ARG A 1 110 ? 1.379 1.813 12.317 1.00 88.12 110 ARG A N 1
ATOM 837 C CA . ARG A 1 110 ? 0.930 2.494 13.556 1.00 88.12 110 ARG A CA 1
ATOM 838 C C . ARG A 1 110 ? 0.144 1.605 14.517 1.00 88.12 110 ARG A C 1
ATOM 840 O O . ARG A 1 110 ? 0.158 1.882 15.713 1.00 88.12 110 ARG A O 1
ATOM 847 N N . LEU A 1 111 ? -0.535 0.572 14.021 1.00 91.75 111 LEU A N 1
ATOM 848 C CA . LEU A 1 111 ? -1.226 -0.392 14.874 1.00 91.75 111 LEU A CA 1
ATOM 849 C C . LEU A 1 111 ? -0.303 -1.567 15.196 1.00 91.75 111 LEU A C 1
ATOM 851 O O . LEU A 1 111 ? -0.072 -1.883 16.360 1.00 91.75 111 LEU A O 1
ATOM 855 N N . THR A 1 112 ? 0.281 -2.181 14.168 1.00 91.19 112 THR A N 1
ATOM 856 C CA . THR A 1 112 ? 1.115 -3.383 14.327 1.00 91.19 112 THR A CA 1
ATOM 857 C C . THR A 1 112 ? 2.369 -3.151 15.177 1.00 91.19 112 THR A C 1
ATOM 859 O O . THR A 1 112 ? 2.773 -4.050 15.911 1.00 91.19 112 THR A O 1
ATOM 862 N N . SER A 1 113 ? 2.954 -1.948 15.160 1.00 90.56 113 SER A N 1
ATOM 863 C CA . SER A 1 113 ? 4.091 -1.586 16.028 1.00 90.56 113 SER A CA 1
ATOM 864 C C . SER A 1 113 ? 3.746 -1.513 17.518 1.00 90.56 113 SER A C 1
ATOM 866 O O . SER A 1 113 ? 4.640 -1.665 18.346 1.00 90.56 113 SER A O 1
ATOM 868 N N . LYS A 1 114 ? 2.468 -1.316 17.872 1.00 90.62 114 LYS A N 1
ATOM 869 C CA . LYS A 1 114 ? 1.997 -1.323 19.268 1.00 90.62 114 LYS A CA 1
ATOM 870 C C . LYS A 1 114 ? 1.806 -2.739 19.817 1.00 90.62 114 LYS A C 1
ATOM 872 O O . LYS A 1 114 ? 1.706 -2.912 21.026 1.00 90.62 114 LYS A O 1
ATOM 877 N N . VAL A 1 115 ? 1.745 -3.739 18.936 1.00 89.81 115 VAL A N 1
ATOM 878 C CA . VAL A 1 115 ? 1.567 -5.154 19.297 1.00 89.81 115 VAL A CA 1
ATOM 879 C C . VAL A 1 115 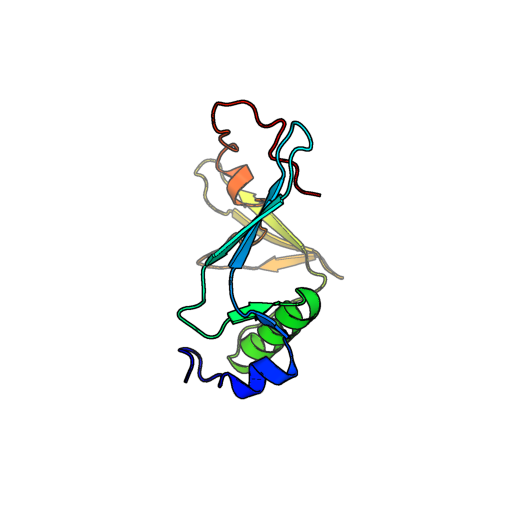? 2.908 -5.882 19.337 1.00 89.81 115 VAL A C 1
ATOM 881 O O . VAL A 1 115 ? 3.145 -6.668 20.249 1.00 89.81 115 VAL A O 1
ATOM 884 N N . ALA A 1 116 ? 3.797 -5.618 18.375 1.00 88.25 116 ALA A N 1
ATOM 885 C CA . ALA A 1 116 ? 5.093 -6.283 18.295 1.00 88.25 116 ALA A CA 1
ATOM 886 C C . ALA A 1 116 ? 6.183 -5.388 17.672 1.00 88.25 116 ALA A C 1
ATOM 888 O O . ALA A 1 116 ? 5.898 -4.594 16.764 1.00 88.25 116 ALA A O 1
ATOM 889 N N . PRO A 1 117 ? 7.454 -5.546 18.096 1.00 88.12 117 PRO A N 1
ATOM 890 C CA . PRO A 1 117 ? 8.574 -4.820 17.507 1.00 88.12 117 PRO A CA 1
ATOM 891 C C . PRO A 1 117 ? 8.772 -5.163 16.021 1.00 88.12 117 PRO A C 1
ATOM 893 O O . PRO A 1 117 ? 8.239 -6.137 15.486 1.00 88.12 117 PRO A O 1
ATOM 896 N N . LYS A 1 118 ? 9.533 -4.323 15.309 1.00 88.75 118 LYS A N 1
ATOM 897 C CA . LYS A 1 118 ? 10.000 -4.651 13.956 1.00 88.75 118 LYS A CA 1
ATOM 898 C C . LYS A 1 118 ? 11.135 -5.666 14.057 1.00 88.75 118 LYS A C 1
ATOM 900 O O . LYS A 1 118 ? 12.133 -5.373 14.705 1.00 88.75 118 LYS A O 1
ATOM 905 N N . ASN A 1 119 ? 11.013 -6.791 13.362 1.00 87.12 119 ASN A N 1
ATOM 906 C CA . ASN A 1 119 ? 12.138 -7.702 13.179 1.00 87.12 119 ASN A CA 1
ATOM 907 C C . ASN A 1 119 ? 12.979 -7.233 11.988 1.00 87.12 119 ASN A C 1
ATOM 909 O O . ASN A 1 119 ? 12.433 -6.912 10.928 1.00 87.12 119 ASN A O 1
ATOM 913 N N . GLY A 1 120 ? 14.292 -7.158 12.187 1.00 81.31 120 GLY A N 1
ATOM 914 C CA . GLY A 1 120 ? 15.261 -7.002 11.107 1.00 81.31 120 GLY A CA 1
ATOM 915 C C . GLY A 1 120 ? 15.632 -8.357 10.510 1.00 81.31 120 GLY A C 1
ATOM 916 O O . GLY A 1 120 ? 15.388 -9.395 11.126 1.00 81.31 120 GLY A O 1
ATOM 917 N N . LEU A 1 121 ? 16.209 -8.330 9.312 1.00 83.88 121 LEU A N 1
ATOM 918 C CA . LEU A 1 121 ? 16.947 -9.464 8.765 1.00 83.88 121 LEU A CA 1
ATOM 919 C C . LEU A 1 121 ? 18.431 -9.276 9.093 1.00 83.88 121 LEU A C 1
ATOM 921 O O . LEU A 1 121 ? 18.902 -8.139 9.157 1.00 83.88 121 LEU A O 1
ATOM 925 N N . ASP A 1 122 ? 19.148 -10.378 9.290 1.00 85.62 122 ASP A N 1
ATOM 926 C CA . ASP A 1 122 ? 20.604 -10.354 9.418 1.00 85.62 122 ASP A CA 1
ATOM 927 C C . ASP A 1 122 ? 21.243 -10.014 8.059 1.00 85.62 122 ASP A C 1
ATOM 929 O O . ASP A 1 122 ? 20.776 -10.480 7.018 1.00 85.62 122 ASP A O 1
ATOM 933 N N . GLY A 1 123 ? 22.327 -9.233 8.060 1.00 77.62 123 GLY A N 1
ATOM 934 C CA . GLY A 1 123 ? 23.091 -8.899 6.852 1.00 77.62 123 GLY A CA 1
ATOM 935 C C . GLY A 1 123 ? 23.492 -7.427 6.755 1.00 77.62 123 GLY A C 1
ATOM 936 O O . GLY A 1 123 ? 23.033 -6.587 7.530 1.00 77.62 123 GLY A O 1
ATOM 937 N N . ASP A 1 124 ? 24.377 -7.123 5.803 1.00 75.25 124 ASP A N 1
ATOM 938 C CA . ASP A 1 124 ? 24.737 -5.744 5.477 1.00 75.25 124 ASP A CA 1
ATOM 939 C C . ASP A 1 124 ? 23.636 -5.104 4.619 1.00 75.25 124 ASP A C 1
ATOM 941 O O . ASP A 1 124 ? 23.341 -5.556 3.512 1.00 75.25 124 ASP A O 1
ATOM 945 N N . MET A 1 125 ? 23.024 -4.050 5.154 1.00 67.50 125 MET A N 1
ATOM 946 C CA . MET A 1 125 ? 21.930 -3.310 4.523 1.00 67.50 125 MET A CA 1
ATOM 947 C C . MET A 1 125 ? 22.427 -2.088 3.733 1.00 67.50 125 MET A C 1
ATOM 949 O O . MET A 1 125 ? 21.608 -1.369 3.158 1.00 67.50 125 MET A O 1
ATOM 953 N N . SER A 1 126 ? 23.745 -1.856 3.674 1.00 65.25 126 SER A N 1
ATOM 954 C CA . SER A 1 126 ? 24.373 -0.688 3.035 1.00 65.25 126 SER A CA 1
ATOM 955 C C . SER A 1 126 ? 23.968 -0.467 1.570 1.00 65.25 126 SER A C 1
ATOM 957 O O . SER A 1 126 ? 23.941 0.671 1.112 1.00 65.25 126 SER A O 1
ATOM 959 N N . ASN A 1 127 ? 23.576 -1.530 0.857 1.00 56.03 127 ASN A N 1
ATOM 960 C CA . ASN A 1 127 ? 23.208 -1.490 -0.564 1.00 56.03 127 ASN A CA 1
ATOM 961 C C . ASN A 1 127 ? 21.689 -1.473 -0.834 1.00 56.03 127 ASN A C 1
ATOM 963 O O . ASN A 1 127 ? 21.276 -1.661 -1.976 1.00 56.03 127 ASN A O 1
ATOM 967 N N . THR A 1 128 ? 20.842 -1.296 0.187 1.00 56.16 128 THR A N 1
ATOM 968 C CA . THR A 1 128 ? 19.368 -1.333 0.028 1.00 56.16 128 THR A CA 1
ATOM 969 C C . THR A 1 128 ? 18.675 0.028 0.071 1.00 56.16 128 THR A C 1
ATOM 971 O O . THR A 1 128 ? 17.453 0.090 -0.070 1.00 56.16 128 THR A O 1
ATOM 974 N N . GLU A 1 129 ? 19.417 1.129 0.200 1.00 45.12 129 GLU A N 1
ATOM 975 C CA . GLU A 1 129 ? 18.845 2.474 0.085 1.00 45.12 129 GLU A CA 1
ATOM 976 C C . GLU A 1 129 ? 18.714 2.876 -1.391 1.00 45.12 129 GLU A C 1
ATOM 978 O O . GLU A 1 129 ? 19.553 3.569 -1.961 1.00 45.12 129 GLU A O 1
ATOM 983 N N . ALA A 1 130 ? 17.651 2.394 -2.034 1.00 41.66 130 ALA A N 1
ATOM 984 C CA . ALA A 1 130 ? 17.176 2.968 -3.286 1.00 41.66 130 ALA A CA 1
ATOM 985 C C . ALA A 1 130 ? 16.461 4.293 -2.966 1.00 41.66 130 ALA A C 1
ATOM 987 O O . ALA A 1 130 ? 15.425 4.285 -2.296 1.00 41.66 130 ALA A O 1
ATOM 988 N N . TYR A 1 131 ? 17.060 5.408 -3.397 1.00 34.88 131 TYR A N 1
ATOM 989 C CA . TYR A 1 131 ? 16.450 6.743 -3.400 1.00 34.88 131 TYR A CA 1
ATOM 990 C C . TYR A 1 131 ? 15.216 6.809 -4.305 1.00 34.88 131 TYR A C 1
ATOM 992 O O . TYR A 1 131 ? 15.237 6.166 -5.381 1.00 34.88 131 TYR A O 1
#

Solvent-accessible surface area (backbone atoms only — not comparable to full-atom values): 8790 Å² total; per-residue (Å²): 120,47,100,79,78,48,48,70,74,62,48,58,78,76,29,49,79,39,81,56,48,78,46,77,50,68,45,93,87,68,86,49,77,47,79,46,78,49,74,66,94,66,97,42,66,46,74,56,63,70,62,51,52,51,51,51,47,55,51,40,40,74,74,70,45,89,83,73,80,86,52,48,77,49,74,44,70,44,100,85,69,43,81,73,45,38,38,39,44,51,100,58,78,47,75,59,86,75,96,75,86,81,82,80,60,64,93,70,33,76,58,58,56,78,75,43,81,86,82,81,78,92,76,87,64,86,87,68,78,78,128

Mean predicted aligned error: 7.91 Å

Radius of gyration: 21.61 Å; Cα contacts (8 Å, |Δi|>4): 121; chains: 1; bounding box: 56×31×50 Å

InterPro domains:
  IPR006905 Flavin-dependent halogenase [PF04820] (36-115)
  IPR036188 FAD/NAD(P)-binding domain superfamily [G3DSA:3.50.50.60] (16-131)

pLDDT: mean 85.98, std 11.49, range [34.88, 97.06]

Nearest PDB structures (foldseek):
  5svf-assembly2_B  TM=4.232E-01  e=4.190E+00  Homo sapiens
  8i9p-assembly1_LT  TM=2.899E-01  e=5.641E+00  Thermochaetoides thermophila DSM 1495

Sequence (131 aa):
MTSHGMTPEYLLHLFGVKDVLDFLHIDPNGDGITAQDVGTVDLSFQLDRCVSELFLTIWAQHLGVRVYHGTSVDFSIGPDHSIVSIVLHGNASDSIRADVVCDALGFARRLTSKVAPKNGLDGDMSNTEAY